Protein AF-A0A958BT14-F1 (afdb_monomer_lite)

pLDDT: mea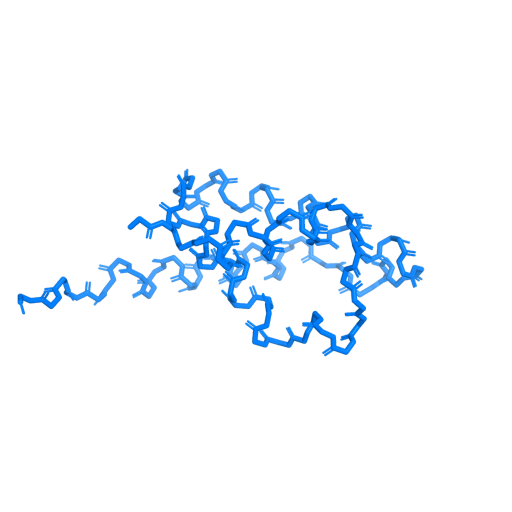n 93.25, std 11.79, range [39.91, 98.5]

Radius of gyration: 13.07 Å; chains: 1; bounding box: 29×18×40 Å

Structure (mmCIF, N/CA/C/O backbone):
data_AF-A0A958BT14-F1
#
_entry.id   AF-A0A958BT14-F1
#
loop_
_atom_site.group_PDB
_atom_site.id
_atom_site.type_symbol
_atom_site.label_atom_id
_atom_site.label_alt_id
_atom_site.label_comp_id
_atom_site.label_asym_id
_atom_site.label_entity_id
_atom_site.label_seq_id
_atom_site.pdbx_PDB_ins_code
_atom_site.Cartn_x
_atom_site.Cartn_y
_atom_site.Cartn_z
_atom_site.occupancy
_atom_site.B_iso_or_equiv
_atom_site.auth_seq_id
_atom_site.auth_comp_id
_atom_site.auth_asym_id
_atom_site.auth_atom_id
_atom_site.pdbx_PDB_model_num
ATOM 1 N N . MET A 1 1 ? -6.829 7.357 14.391 1.00 81.31 1 MET A N 1
ATOM 2 C CA . MET A 1 1 ? -6.048 8.399 13.681 1.00 81.31 1 MET A CA 1
ATOM 3 C C . MET A 1 1 ? -4.732 7.776 13.230 1.00 81.31 1 MET A C 1
ATOM 5 O O . MET A 1 1 ? -4.185 6.997 13.998 1.00 81.31 1 MET A O 1
ATOM 9 N N . LEU A 1 2 ? -4.266 8.045 12.005 1.00 91.81 2 LEU A N 1
ATOM 10 C CA . LEU A 1 2 ? -3.033 7.443 11.471 1.00 91.81 2 LEU A CA 1
ATOM 11 C C . LEU A 1 2 ? -1.799 7.943 12.236 1.00 91.81 2 LEU A C 1
ATOM 13 O O . LEU A 1 2 ? -1.695 9.142 12.521 1.00 91.81 2 LEU A O 1
ATOM 17 N N . THR A 1 3 ? -0.864 7.037 12.526 1.00 97.31 3 THR A N 1
ATOM 18 C CA . THR A 1 3 ? 0.414 7.371 13.172 1.00 97.31 3 THR A CA 1
ATOM 19 C C . THR A 1 3 ? 1.356 8.096 12.205 1.00 97.31 3 THR A C 1
ATOM 21 O O . THR A 1 3 ? 1.108 8.151 10.997 1.00 97.31 3 THR A O 1
ATOM 24 N N . GLN A 1 4 ? 2.456 8.662 12.713 1.00 97.19 4 GLN A N 1
ATOM 25 C CA . GLN A 1 4 ? 3.474 9.262 11.845 1.00 97.19 4 GLN A CA 1
ATOM 26 C C . GLN A 1 4 ? 4.115 8.215 10.923 1.00 97.19 4 GLN A C 1
ATOM 28 O O . GLN A 1 4 ? 4.303 8.481 9.738 1.00 97.19 4 GLN A O 1
ATOM 33 N N . ASP A 1 5 ? 4.352 7.009 11.434 1.00 97.81 5 ASP A N 1
ATOM 34 C CA . ASP A 1 5 ? 4.899 5.893 10.660 1.00 97.81 5 ASP A CA 1
ATOM 35 C C . ASP A 1 5 ? 3.953 5.446 9.542 1.00 97.81 5 ASP A C 1
ATOM 37 O O . ASP A 1 5 ? 4.405 5.035 8.475 1.00 97.81 5 ASP A O 1
ATOM 41 N N . ASP A 1 6 ? 2.638 5.520 9.762 1.00 97.94 6 ASP A N 1
ATOM 42 C CA . ASP A 1 6 ? 1.645 5.217 8.727 1.00 97.94 6 ASP A CA 1
ATOM 43 C C . ASP A 1 6 ? 1.664 6.254 7.611 1.00 97.94 6 ASP A C 1
ATOM 45 O O . ASP A 1 6 ? 1.668 5.900 6.433 1.00 97.94 6 ASP A O 1
ATOM 49 N N . LYS A 1 7 ? 1.722 7.538 7.976 1.00 97.44 7 LYS A N 1
ATOM 50 C CA . LYS A 1 7 ? 1.817 8.635 7.007 1.00 97.44 7 LYS A CA 1
ATOM 51 C C . LYS A 1 7 ? 3.110 8.548 6.201 1.00 97.44 7 LYS A C 1
ATOM 53 O O . LYS A 1 7 ? 3.073 8.722 4.987 1.00 97.44 7 LYS A O 1
ATOM 58 N N . GLN A 1 8 ? 4.227 8.240 6.859 1.00 98.12 8 GLN A N 1
ATOM 59 C CA . GLN A 1 8 ? 5.518 8.076 6.197 1.00 98.12 8 GLN A CA 1
ATOM 60 C C . GLN A 1 8 ? 5.506 6.881 5.239 1.00 98.12 8 GLN A C 1
ATOM 62 O O . GLN A 1 8 ? 5.925 7.014 4.095 1.00 98.12 8 GLN A O 1
ATOM 67 N N . PHE A 1 9 ? 4.950 5.743 5.664 1.00 98.25 9 PHE A N 1
ATOM 68 C CA . PHE A 1 9 ? 4.790 4.573 4.800 1.00 98.25 9 PHE A CA 1
ATOM 69 C C . PHE A 1 9 ? 3.967 4.886 3.541 1.00 98.25 9 PHE A C 1
ATOM 71 O O . PHE A 1 9 ? 4.371 4.505 2.443 1.00 98.25 9 PHE A O 1
ATOM 78 N N . LEU A 1 10 ? 2.837 5.591 3.685 1.00 97.75 10 LEU A N 1
ATOM 79 C CA . LEU A 1 10 ? 2.009 6.000 2.547 1.00 97.75 10 LEU A CA 1
ATOM 80 C C . LEU A 1 10 ? 2.772 6.944 1.611 1.00 97.75 10 LEU A C 1
ATOM 82 O O . LEU A 1 10 ? 2.774 6.723 0.403 1.00 97.75 10 LEU A O 1
ATOM 86 N N . ALA A 1 11 ? 3.464 7.942 2.166 1.00 97.50 11 ALA A N 1
ATOM 87 C CA . ALA A 1 11 ? 4.255 8.890 1.389 1.00 97.50 11 ALA A CA 1
ATOM 88 C C . ALA A 1 11 ? 5.399 8.204 0.623 1.00 97.50 11 ALA A C 1
ATOM 90 O O . ALA A 1 11 ? 5.615 8.496 -0.552 1.00 97.50 11 ALA A O 1
ATOM 91 N N . ASP A 1 12 ? 6.115 7.267 1.250 1.00 98.06 12 ASP A N 1
ATOM 92 C CA . ASP A 1 12 ? 7.198 6.525 0.598 1.00 98.06 12 ASP A CA 1
ATOM 93 C C . ASP A 1 12 ? 6.682 5.566 -0.476 1.00 98.06 12 ASP A C 1
ATOM 95 O O . ASP A 1 12 ? 7.330 5.396 -1.512 1.00 98.06 12 ASP A O 1
ATOM 99 N N . PHE A 1 13 ? 5.511 4.959 -0.266 1.00 98.12 13 PHE A N 1
ATOM 100 C CA . PHE A 1 13 ? 4.865 4.132 -1.279 1.00 98.12 13 PHE A CA 1
ATOM 101 C C . PHE A 1 13 ? 4.420 4.958 -2.493 1.00 98.12 13 PHE A C 1
ATOM 103 O O . PHE A 1 13 ? 4.750 4.605 -3.623 1.00 98.12 13 PHE A O 1
ATOM 110 N N . GLU A 1 14 ? 3.726 6.076 -2.272 1.00 96.25 14 GLU A N 1
ATOM 111 C CA . GLU A 1 14 ? 3.253 6.966 -3.343 1.00 96.25 14 GLU A CA 1
ATOM 112 C C . GLU A 1 14 ? 4.406 7.630 -4.101 1.00 96.25 14 GLU A C 1
ATOM 114 O O . GLU A 1 14 ? 4.315 7.838 -5.309 1.00 96.25 14 GLU A O 1
ATOM 119 N N . ALA A 1 15 ? 5.524 7.894 -3.421 1.00 97.38 15 ALA A N 1
ATOM 120 C CA . ALA A 1 15 ? 6.755 8.374 -4.037 1.00 97.38 15 ALA A CA 1
ATOM 121 C C . ALA A 1 15 ? 7.588 7.265 -4.712 1.00 97.38 15 ALA A C 1
ATOM 123 O O . ALA A 1 15 ? 8.702 7.545 -5.153 1.00 97.38 15 ALA A O 1
ATOM 124 N N . LEU A 1 16 ? 7.086 6.023 -4.778 1.00 97.25 16 LEU A N 1
ATOM 125 C CA . LEU A 1 16 ? 7.759 4.867 -5.388 1.00 97.25 16 LEU A CA 1
ATOM 126 C C . LEU A 1 16 ? 9.133 4.548 -4.765 1.00 97.25 16 LEU A C 1
ATOM 128 O O . LEU A 1 16 ? 10.017 4.011 -5.424 1.00 97.25 16 LEU A O 1
ATOM 132 N N . LYS A 1 17 ? 9.329 4.871 -3.481 1.00 97.00 17 LYS A N 1
ATOM 133 C CA . LYS A 1 17 ? 10.602 4.672 -2.761 1.00 97.00 17 LYS A CA 1
ATOM 134 C C . LYS A 1 17 ? 10.725 3.300 -2.104 1.00 97.00 17 LYS A C 1
ATOM 136 O O . LYS A 1 17 ? 11.813 2.921 -1.669 1.00 97.00 17 LYS A O 1
ATOM 141 N N . LEU A 1 18 ? 9.621 2.562 -1.985 1.00 96.38 18 LEU A N 1
ATOM 142 C CA . LEU A 1 18 ? 9.653 1.205 -1.448 1.00 96.38 18 LEU A CA 1
ATOM 143 C C . LEU A 1 18 ? 10.314 0.244 -2.440 1.00 96.38 18 LEU A C 1
ATOM 145 O O . LEU A 1 18 ? 10.185 0.377 -3.652 1.00 96.38 18 LEU A O 1
ATOM 149 N N . THR A 1 19 ? 10.995 -0.769 -1.914 1.00 94.94 19 THR A N 1
ATOM 150 C CA . THR A 1 19 ? 11.575 -1.848 -2.713 1.00 94.94 19 THR A CA 1
ATOM 151 C C . THR A 1 19 ? 10.620 -3.043 -2.735 1.00 94.94 19 THR A C 1
ATOM 153 O O . THR A 1 19 ? 9.748 -3.152 -1.869 1.00 94.94 19 THR A O 1
ATOM 156 N N . PRO A 1 20 ? 10.792 -4.011 -3.652 1.00 92.25 20 PRO A N 1
ATOM 157 C CA . PRO A 1 20 ? 10.001 -5.243 -3.627 1.00 92.25 20 PRO A CA 1
ATOM 158 C C . PRO A 1 20 ? 10.093 -6.009 -2.296 1.00 92.25 20 PRO A C 1
ATOM 160 O O . PRO A 1 20 ? 9.129 -6.647 -1.880 1.00 92.25 20 PRO A O 1
ATOM 163 N N . ALA A 1 21 ? 11.238 -5.930 -1.607 1.00 93.81 21 ALA A N 1
ATOM 164 C CA . ALA A 1 21 ? 11.433 -6.577 -0.311 1.00 93.81 21 ALA A CA 1
ATOM 165 C C . ALA A 1 21 ? 10.621 -5.895 0.804 1.00 93.81 21 ALA A C 1
ATOM 167 O O . ALA A 1 21 ? 10.090 -6.573 1.689 1.00 93.81 21 ALA A O 1
ATOM 168 N N . THR A 1 22 ? 10.497 -4.563 0.756 1.00 92.62 22 THR A N 1
ATOM 169 C CA . THR A 1 22 ? 9.727 -3.796 1.746 1.00 92.62 22 THR A CA 1
ATOM 170 C C . THR A 1 22 ? 8.236 -3.739 1.413 1.00 92.62 22 THR A C 1
ATOM 172 O O . THR A 1 22 ? 7.420 -3.697 2.333 1.00 92.62 22 THR A O 1
ATOM 175 N N . PHE A 1 23 ? 7.855 -3.841 0.136 1.00 96.00 23 PHE A N 1
ATOM 176 C CA . PHE A 1 23 ? 6.465 -3.934 -0.318 1.00 96.00 23 PHE A CA 1
ATOM 177 C C . PHE A 1 23 ? 5.992 -5.392 -0.493 1.00 96.00 23 PHE A C 1
ATOM 179 O O . PHE A 1 23 ? 5.502 -5.809 -1.540 1.00 96.00 23 PHE A O 1
ATOM 186 N N . ASN A 1 24 ? 6.144 -6.191 0.564 1.00 94.38 24 ASN A N 1
ATOM 187 C CA . ASN A 1 24 ? 5.694 -7.587 0.620 1.00 94.38 24 ASN A CA 1
ATOM 188 C C . ASN A 1 24 ? 4.185 -7.707 0.943 1.00 94.38 24 ASN A C 1
ATOM 190 O O . ASN A 1 24 ? 3.476 -6.708 1.071 1.00 94.38 24 ASN A O 1
ATOM 194 N N . HIS A 1 25 ? 3.665 -8.928 1.115 1.00 94.00 25 HIS A N 1
ATOM 195 C CA . HIS A 1 25 ? 2.237 -9.159 1.395 1.00 94.00 25 HIS A CA 1
ATOM 196 C C . HIS A 1 25 ? 1.706 -8.402 2.624 1.00 94.00 25 HIS A C 1
ATOM 198 O O . HIS A 1 25 ? 0.590 -7.887 2.590 1.00 94.00 25 HIS A O 1
ATOM 204 N N . LYS A 1 26 ? 2.505 -8.265 3.693 1.00 96.19 26 LYS A N 1
ATOM 205 C CA . LYS A 1 26 ? 2.106 -7.493 4.881 1.00 96.19 26 LYS A CA 1
ATOM 206 C C . LYS A 1 26 ? 1.967 -6.005 4.552 1.00 96.19 26 LYS A C 1
ATOM 208 O O . LYS A 1 26 ? 1.029 -5.366 5.021 1.00 96.19 26 LYS A O 1
ATOM 213 N N . ALA A 1 27 ? 2.864 -5.464 3.729 1.00 97.00 27 ALA A N 1
ATOM 214 C CA . ALA A 1 27 ? 2.790 -4.076 3.283 1.00 97.00 27 ALA A CA 1
ATOM 215 C C . ALA A 1 27 ? 1.562 -3.807 2.396 1.00 97.00 27 ALA A C 1
ATOM 217 O O . ALA A 1 27 ? 0.947 -2.755 2.541 1.00 97.00 27 ALA A O 1
ATOM 218 N N . HIS A 1 28 ? 1.143 -4.765 1.560 1.00 96.56 28 HIS A N 1
ATOM 219 C CA . HIS A 1 28 ? -0.101 -4.644 0.785 1.00 96.56 28 HIS A CA 1
ATOM 220 C C . HIS A 1 28 ? -1.328 -4.534 1.702 1.00 96.56 28 HIS A C 1
ATOM 222 O O . HIS A 1 28 ? -2.170 -3.660 1.509 1.00 96.56 28 HIS A O 1
ATOM 228 N N . LEU A 1 29 ? -1.411 -5.388 2.731 1.00 96.69 29 LEU A N 1
ATOM 229 C CA . LEU A 1 29 ? -2.497 -5.330 3.716 1.00 96.69 29 LEU A CA 1
ATOM 230 C C . LEU A 1 29 ? -2.466 -4.023 4.514 1.00 96.69 29 LEU A C 1
ATOM 232 O O . LEU A 1 29 ? -3.516 -3.427 4.743 1.00 96.69 29 LEU A O 1
ATOM 236 N N . ARG A 1 30 ? -1.270 -3.558 4.904 1.00 97.31 30 ARG A N 1
ATOM 237 C CA . ARG A 1 30 ? -1.091 -2.271 5.589 1.00 97.31 30 ARG A CA 1
ATOM 238 C C . ARG A 1 30 ? -1.591 -1.117 4.722 1.00 97.31 30 ARG A C 1
ATOM 240 O O . ARG A 1 30 ? -2.371 -0.310 5.208 1.00 97.31 30 ARG A O 1
ATOM 247 N N . LEU A 1 31 ? -1.190 -1.064 3.452 1.00 98.12 31 LEU A N 1
ATOM 248 C CA . LEU A 1 31 ? -1.647 -0.052 2.498 1.00 98.12 31 LEU A CA 1
ATOM 249 C C . LEU A 1 31 ? -3.177 -0.035 2.396 1.00 98.12 31 LEU A C 1
ATOM 251 O O . LEU A 1 31 ? -3.790 1.009 2.598 1.00 98.12 31 LEU A O 1
ATOM 255 N N . ALA A 1 32 ? -3.786 -1.197 2.145 1.00 97.69 32 ALA A N 1
ATOM 256 C CA . ALA A 1 32 ? -5.235 -1.335 2.037 1.00 97.69 32 ALA A CA 1
ATOM 257 C C . ALA A 1 32 ? -5.960 -0.836 3.297 1.00 97.69 32 ALA A C 1
ATOM 259 O O . ALA A 1 32 ? -6.882 -0.029 3.209 1.00 97.69 32 ALA A O 1
ATOM 260 N N . PHE A 1 33 ? -5.513 -1.280 4.474 1.00 96.69 33 PHE A N 1
ATOM 261 C CA . PHE A 1 33 ? -6.079 -0.892 5.764 1.00 96.69 33 PHE A CA 1
ATOM 262 C C . PHE A 1 33 ? -5.998 0.619 6.004 1.00 96.69 33 PHE A C 1
ATOM 264 O O . PHE A 1 33 ? -6.997 1.241 6.362 1.00 96.69 33 PHE A O 1
ATOM 271 N N . LEU A 1 34 ? -4.825 1.216 5.771 1.00 97.12 34 LEU A N 1
ATOM 272 C CA . LEU A 1 34 ? -4.608 2.645 5.981 1.00 97.12 34 LEU A CA 1
ATOM 273 C C . LEU A 1 34 ? -5.455 3.495 5.032 1.00 97.12 34 LEU A C 1
ATOM 275 O O . LEU A 1 34 ? -6.091 4.441 5.491 1.00 97.12 34 LEU A O 1
ATOM 279 N N . CYS A 1 35 ? -5.522 3.133 3.748 1.00 97.50 35 CYS A N 1
ATOM 280 C CA . CYS A 1 35 ? -6.367 3.837 2.785 1.00 97.50 35 CYS A CA 1
ATOM 281 C C . CYS A 1 35 ? -7.857 3.712 3.137 1.00 97.50 35 CYS A C 1
ATOM 283 O O . CYS A 1 35 ? -8.567 4.707 3.077 1.00 97.50 35 CYS A O 1
ATOM 285 N N . ILE A 1 36 ? -8.338 2.538 3.569 1.00 96.62 36 ILE A N 1
ATOM 286 C CA . ILE A 1 36 ? -9.752 2.369 3.958 1.00 96.62 36 ILE A CA 1
ATOM 287 C C . ILE A 1 36 ? -10.095 3.206 5.197 1.00 96.62 36 ILE A C 1
ATOM 289 O O . ILE A 1 36 ? -11.146 3.840 5.225 1.00 96.62 36 ILE A O 1
ATOM 293 N N . ILE A 1 37 ? -9.229 3.232 6.215 1.00 94.62 37 ILE A N 1
ATOM 294 C CA . ILE A 1 37 ? -9.456 4.042 7.424 1.00 94.62 37 ILE A CA 1
ATOM 295 C C . ILE A 1 37 ? -9.417 5.539 7.118 1.00 94.62 37 ILE A C 1
ATOM 297 O O . ILE A 1 37 ? -10.136 6.307 7.754 1.00 94.62 37 ILE A O 1
ATOM 301 N N . GLN A 1 38 ? -8.560 5.958 6.187 1.00 94.75 38 GLN A N 1
ATOM 302 C CA . GLN A 1 38 ? -8.393 7.365 5.845 1.00 94.75 38 GLN A CA 1
ATOM 303 C C . GLN A 1 38 ? -9.509 7.879 4.926 1.00 94.75 38 GLN A C 1
ATOM 305 O O . GLN A 1 38 ? -10.047 8.955 5.178 1.00 94.75 38 GLN A O 1
ATOM 310 N N . ASP A 1 39 ? -9.850 7.112 3.889 1.00 94.94 39 ASP A N 1
ATOM 311 C CA . ASP A 1 39 ? -10.640 7.596 2.752 1.00 94.94 39 ASP A CA 1
ATOM 312 C C . ASP A 1 39 ? -12.022 6.918 2.642 1.00 94.94 39 ASP A C 1
ATOM 314 O O . ASP A 1 39 ? -12.873 7.357 1.869 1.00 94.94 39 ASP A O 1
ATOM 318 N N . GLY A 1 40 ? -12.272 5.843 3.398 1.00 95.50 40 GLY A N 1
ATOM 319 C CA . GLY A 1 40 ? -13.421 4.955 3.200 1.00 95.50 40 GLY A CA 1
ATOM 320 C C . GLY A 1 40 ? -13.195 3.934 2.077 1.00 95.50 40 GLY A C 1
ATOM 321 O O . GLY A 1 40 ? -12.242 4.025 1.308 1.00 95.50 40 GLY A O 1
ATOM 322 N N . LEU A 1 41 ? -14.063 2.917 1.981 1.00 96.75 41 LEU A N 1
ATOM 323 C CA . LEU A 1 41 ? -13.818 1.757 1.111 1.00 96.75 41 LEU A CA 1
ATOM 324 C C . LEU A 1 41 ? -13.750 2.105 -0.383 1.00 96.75 41 LEU A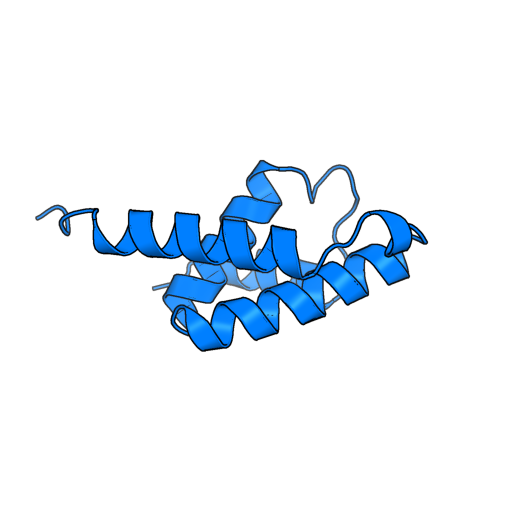 C 1
ATOM 326 O O . LEU A 1 41 ? -12.769 1.755 -1.034 1.00 96.75 41 LEU A O 1
ATOM 330 N N . GLU A 1 42 ? -14.776 2.759 -0.933 1.00 97.31 42 GLU A N 1
ATOM 331 C CA . GLU A 1 42 ? -14.839 3.010 -2.382 1.00 97.31 42 GLU A CA 1
ATOM 332 C C . GLU A 1 42 ? -13.705 3.942 -2.861 1.00 97.31 42 GLU A C 1
ATOM 334 O O . GLU A 1 42 ? -12.985 3.558 -3.786 1.00 97.31 42 GLU A O 1
ATOM 339 N N . PRO A 1 43 ? -13.412 5.084 -2.199 1.00 97.88 43 PRO A N 1
ATOM 340 C CA . PRO A 1 43 ? -12.259 5.908 -2.575 1.00 97.88 43 PRO A CA 1
ATOM 341 C C . PRO A 1 43 ? -10.915 5.179 -2.411 1.00 97.88 43 PRO A C 1
ATOM 343 O O . PRO A 1 43 ? -10.005 5.348 -3.230 1.00 97.88 43 PRO A O 1
ATOM 346 N N . ALA A 1 44 ? -10.787 4.324 -1.390 1.00 97.75 44 ALA A N 1
ATOM 347 C CA . ALA A 1 44 ? -9.578 3.539 -1.175 1.00 97.75 44 ALA A CA 1
ATOM 348 C C . ALA A 1 44 ? -9.340 2.507 -2.284 1.00 97.75 44 ALA A C 1
ATOM 350 O O . ALA A 1 44 ? -8.189 2.304 -2.668 1.00 97.75 44 ALA A O 1
ATOM 351 N N . ILE A 1 45 ? -10.387 1.867 -2.822 1.00 98.44 45 ILE A N 1
ATOM 352 C CA . ILE A 1 45 ? -10.262 0.923 -3.949 1.00 98.44 45 ILE A CA 1
ATOM 353 C C . ILE A 1 45 ? -9.600 1.614 -5.141 1.00 98.44 45 ILE A C 1
ATOM 355 O O . ILE A 1 45 ? -8.636 1.090 -5.707 1.00 98.44 45 ILE A O 1
ATOM 359 N N . GLU A 1 46 ? -10.074 2.808 -5.495 1.00 98.06 46 GLU A N 1
ATOM 360 C CA . GLU A 1 46 ? -9.505 3.564 -6.605 1.00 98.06 46 GLU A CA 1
ATOM 361 C C . GLU A 1 46 ? -8.059 3.992 -6.339 1.00 98.06 46 GLU A C 1
ATOM 363 O O . GLU A 1 46 ? -7.189 3.813 -7.196 1.00 98.06 46 GLU A O 1
ATOM 368 N N . ARG A 1 47 ? -7.786 4.549 -5.150 1.00 97.81 47 ARG A N 1
ATOM 369 C CA . ARG A 1 47 ? -6.445 5.012 -4.765 1.00 97.81 47 ARG A CA 1
ATOM 370 C C . ARG A 1 47 ? -5.444 3.861 -4.782 1.00 97.81 47 ARG A C 1
ATOM 372 O O . ARG A 1 47 ? -4.406 3.971 -5.429 1.00 97.81 47 ARG A O 1
ATOM 379 N N . VAL A 1 48 ? -5.771 2.746 -4.131 1.00 98.06 48 VAL A N 1
ATOM 380 C CA . VAL A 1 48 ? -4.898 1.569 -4.051 1.00 98.06 48 VAL A CA 1
ATOM 381 C C . VAL A 1 48 ? -4.680 0.954 -5.430 1.00 98.06 48 VAL A C 1
ATOM 383 O O . VAL A 1 48 ? -3.543 0.626 -5.764 1.00 98.06 48 VAL A O 1
ATOM 386 N N . GLY A 1 49 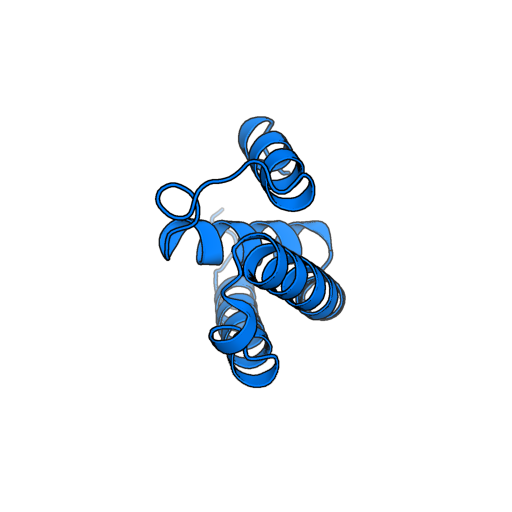? -5.726 0.844 -6.254 1.00 98.12 49 GLY A N 1
ATOM 387 C CA . GLY A 1 49 ? -5.596 0.351 -7.625 1.00 98.12 49 GLY A CA 1
ATOM 388 C C . GLY A 1 49 ? -4.620 1.191 -8.451 1.00 98.12 49 GLY A C 1
ATOM 389 O O . GLY A 1 49 ? -3.659 0.660 -9.012 1.00 98.12 49 GLY A O 1
ATOM 390 N N . ARG A 1 50 ? -4.803 2.519 -8.462 1.00 97.94 50 ARG A N 1
ATOM 391 C CA . ARG A 1 50 ? -3.897 3.441 -9.169 1.00 97.94 50 ARG A CA 1
ATOM 392 C C . ARG A 1 50 ? -2.458 3.333 -8.658 1.00 97.94 50 ARG A C 1
ATOM 394 O O . ARG A 1 50 ? -1.543 3.196 -9.468 1.00 97.94 50 ARG A O 1
ATOM 401 N N . SER A 1 51 ? -2.255 3.348 -7.342 1.00 97.38 51 SER A N 1
ATOM 402 C CA . SER A 1 51 ? -0.910 3.359 -6.761 1.00 97.38 51 SER A CA 1
ATOM 403 C C . SER A 1 51 ? -0.176 2.021 -6.913 1.00 97.38 51 SER A C 1
ATOM 405 O O . SER A 1 51 ? 1.004 2.020 -7.254 1.00 97.38 51 SER A O 1
ATOM 407 N N . ILE A 1 52 ? -0.846 0.871 -6.744 1.00 97.88 52 ILE A N 1
ATOM 408 C CA . ILE A 1 52 ? -0.220 -0.445 -6.981 1.00 97.88 52 ILE A CA 1
ATOM 409 C C . ILE A 1 52 ? 0.112 -0.621 -8.463 1.00 97.88 52 ILE A C 1
ATOM 411 O O . ILE A 1 52 ? 1.182 -1.139 -8.782 1.00 97.88 52 ILE A O 1
ATOM 415 N N . ARG A 1 53 ? -0.764 -0.171 -9.370 1.00 98.06 53 ARG A N 1
ATOM 416 C CA . ARG A 1 53 ? -0.474 -0.196 -10.805 1.00 98.06 53 ARG A CA 1
ATOM 417 C C . ARG A 1 53 ? 0.787 0.606 -11.128 1.00 98.06 53 ARG A C 1
ATOM 419 O O . ARG A 1 53 ? 1.694 0.059 -11.749 1.00 98.06 53 ARG A O 1
ATOM 426 N N . ALA A 1 54 ? 0.869 1.851 -10.658 1.00 97.88 54 ALA A N 1
ATOM 427 C CA . ALA A 1 54 ? 2.040 2.705 -10.857 1.00 97.88 54 ALA A CA 1
ATOM 428 C C . ALA A 1 54 ? 3.315 2.082 -10.261 1.00 97.88 54 ALA A C 1
ATOM 430 O O . ALA A 1 54 ? 4.372 2.102 -10.888 1.00 97.88 54 ALA A O 1
ATOM 431 N N . PHE A 1 55 ? 3.212 1.462 -9.084 1.00 97.88 55 PHE A N 1
ATOM 432 C CA . PHE A 1 55 ? 4.331 0.769 -8.448 1.00 97.88 55 PHE A CA 1
ATOM 433 C C . PHE A 1 55 ? 4.799 -0.458 -9.245 1.00 97.88 55 PHE A C 1
ATOM 435 O O . PHE A 1 55 ? 5.997 -0.656 -9.446 1.00 97.88 55 PHE A O 1
ATOM 442 N N . ALA A 1 56 ? 3.868 -1.262 -9.763 1.00 97.06 56 ALA A N 1
ATOM 443 C CA . ALA A 1 56 ? 4.192 -2.394 -10.627 1.00 97.06 56 ALA A CA 1
ATOM 444 C C . ALA A 1 56 ? 4.830 -1.940 -11.951 1.00 97.06 56 ALA A C 1
ATOM 446 O O . ALA A 1 56 ? 5.785 -2.567 -12.410 1.00 97.06 56 ALA A O 1
ATOM 447 N N . GLU A 1 57 ? 4.340 -0.851 -12.548 1.00 97.69 57 GLU A N 1
ATOM 44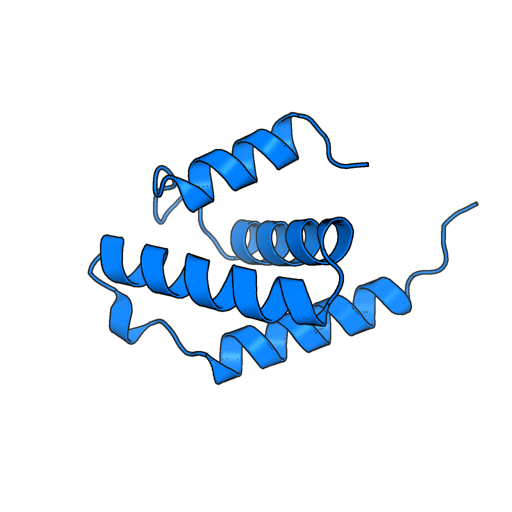8 C CA . GLU A 1 57 ? 4.914 -0.239 -13.754 1.00 97.69 57 GLU A CA 1
ATOM 449 C C . GLU A 1 57 ? 6.338 0.279 -13.499 1.00 97.69 57 GLU A C 1
ATOM 451 O O . GLU A 1 57 ? 7.244 -0.048 -14.266 1.00 97.69 57 GLU A O 1
ATOM 456 N N . HIS A 1 58 ? 6.567 0.984 -12.387 1.00 97.00 58 HIS A N 1
ATOM 457 C CA . HIS A 1 58 ? 7.888 1.476 -11.979 1.00 97.00 58 HIS A CA 1
ATOM 458 C C . HIS A 1 58 ? 8.932 0.357 -11.854 1.00 97.00 58 HIS A C 1
ATOM 460 O O . HIS A 1 58 ? 10.088 0.532 -12.230 1.00 97.00 58 HIS A O 1
ATOM 466 N N . LEU A 1 59 ? 8.513 -0.816 -11.376 1.00 96.06 59 LEU A N 1
ATOM 467 C CA . LEU A 1 59 ? 9.370 -1.995 -11.235 1.00 96.06 59 LEU A CA 1
ATOM 468 C C . LEU A 1 59 ? 9.494 -2.833 -12.522 1.00 96.06 59 LEU A C 1
ATOM 470 O O . LEU A 1 59 ? 10.090 -3.911 -12.490 1.00 96.06 59 LEU A O 1
ATOM 474 N N . GLY A 1 60 ? 8.888 -2.412 -13.638 1.00 97.00 60 GLY A N 1
ATOM 475 C CA . GLY A 1 60 ? 8.825 -3.202 -14.875 1.00 97.00 60 GLY A CA 1
ATOM 476 C C . GLY A 1 60 ? 7.971 -4.476 -14.760 1.00 97.00 60 GLY A C 1
ATOM 477 O O . GLY A 1 60 ? 7.984 -5.327 -15.648 1.00 97.00 60 GLY A O 1
ATOM 478 N N . ALA A 1 61 ? 7.196 -4.615 -13.685 1.00 95.88 61 ALA A N 1
ATOM 479 C CA . ALA A 1 61 ? 6.411 -5.794 -13.326 1.00 95.88 61 ALA A CA 1
ATOM 480 C C . ALA A 1 61 ? 4.902 -5.611 -13.574 1.00 95.88 61 ALA A C 1
ATOM 482 O O . ALA A 1 61 ? 4.084 -6.253 -12.918 1.00 95.88 61 ALA A O 1
ATOM 483 N N . HIS A 1 62 ? 4.525 -4.756 -14.529 1.00 95.50 62 HIS A N 1
ATOM 484 C CA . HIS A 1 62 ? 3.133 -4.430 -14.875 1.00 95.50 62 HIS A CA 1
ATOM 485 C C . HIS A 1 62 ? 2.234 -5.666 -15.080 1.00 95.50 62 HIS A C 1
ATOM 487 O O . HIS A 1 62 ? 1.075 -5.656 -14.680 1.00 95.50 62 HIS A O 1
ATOM 493 N N . HIS A 1 63 ? 2.777 -6.759 -15.626 1.00 96.44 63 HIS A N 1
ATOM 494 C CA . HIS A 1 63 ? 2.064 -8.024 -15.844 1.00 96.44 63 HIS A CA 1
ATOM 495 C C . HIS A 1 63 ? 1.592 -8.714 -14.552 1.00 96.44 63 HIS A C 1
ATOM 497 O O . HIS A 1 63 ? 0.771 -9.621 -14.617 1.00 96.44 63 HIS A O 1
ATOM 503 N N . LYS A 1 64 ? 2.109 -8.313 -13.382 1.00 94.31 64 LYS A N 1
ATOM 504 C CA . LYS A 1 64 ? 1.675 -8.823 -12.073 1.00 94.31 64 LYS A CA 1
ATOM 505 C C . LYS A 1 64 ? 0.464 -8.073 -11.513 1.00 94.31 64 LYS A C 1
ATOM 507 O O . LYS A 1 64 ? -0.120 -8.526 -10.531 1.00 94.31 64 LYS A O 1
ATOM 512 N N . TYR A 1 65 ? 0.112 -6.918 -12.082 1.00 97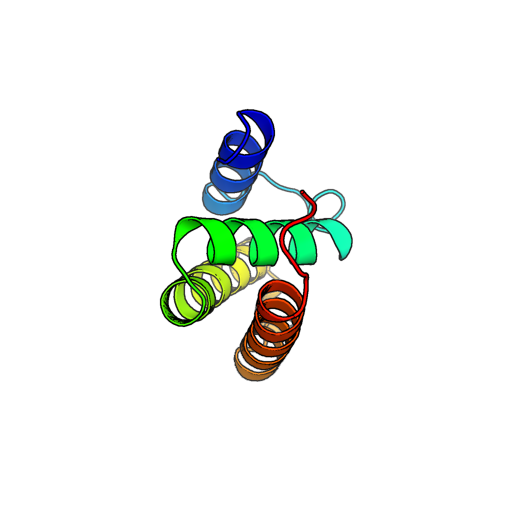.25 65 TYR A N 1
ATOM 513 C CA . TYR A 1 65 ? -1.014 -6.119 -11.616 1.00 97.25 65 TYR A CA 1
ATOM 514 C C . TYR A 1 65 ? -2.334 -6.592 -12.231 1.00 97.25 65 TYR A C 1
ATOM 516 O O . TYR A 1 65 ? -2.456 -6.724 -13.448 1.00 97.25 65 TYR A O 1
ATOM 524 N N . HIS A 1 66 ? -3.355 -6.760 -11.389 1.00 98.00 66 HIS A N 1
ATOM 525 C CA . HIS A 1 66 ? -4.709 -7.099 -11.814 1.00 98.00 66 HIS A CA 1
ATOM 526 C C . HIS A 1 66 ? -5.740 -6.296 -11.016 1.00 98.00 66 HIS A C 1
ATOM 528 O O . HIS A 1 66 ? -5.947 -6.553 -9.830 1.00 98.00 66 HIS A O 1
ATOM 534 N N . GLN A 1 67 ? -6.442 -5.379 -11.691 1.00 97.88 67 GLN A N 1
ATOM 535 C CA . GLN A 1 67 ? -7.468 -4.521 -11.083 1.00 97.88 67 GLN A CA 1
ATOM 536 C C . GLN A 1 67 ? -8.534 -5.324 -10.324 1.00 97.88 67 GLN A C 1
ATOM 538 O O . GLN A 1 67 ? -8.884 -4.977 -9.200 1.00 97.88 67 GLN A O 1
ATOM 543 N N . THR A 1 68 ? -9.029 -6.412 -10.919 1.00 98.19 68 THR A N 1
ATOM 544 C CA . THR A 1 68 ? -10.106 -7.230 -10.342 1.00 98.19 68 THR A CA 1
ATOM 545 C C . THR A 1 68 ? -9.681 -7.930 -9.053 1.00 98.19 68 THR A C 1
ATOM 547 O O . THR A 1 68 ? -10.452 -7.974 -8.098 1.00 98.19 68 THR A O 1
ATOM 550 N N . ILE A 1 69 ? -8.444 -8.436 -8.991 1.00 97.56 69 ILE A N 1
ATOM 551 C CA . ILE A 1 69 ? -7.887 -9.059 -7.782 1.00 97.56 69 ILE A CA 1
ATOM 552 C C . ILE A 1 69 ? -7.674 -7.999 -6.699 1.00 97.56 69 ILE A C 1
ATOM 554 O O . ILE A 1 69 ? -8.053 -8.222 -5.549 1.00 97.56 69 ILE A O 1
ATOM 558 N N . THR A 1 70 ? -7.106 -6.843 -7.059 1.00 98.00 70 THR A N 1
ATOM 559 C CA . THR A 1 70 ? -6.914 -5.729 -6.124 1.00 98.00 70 THR A CA 1
ATOM 560 C C . THR A 1 70 ? -8.244 -5.293 -5.515 1.00 98.00 70 THR A C 1
ATOM 562 O O . THR A 1 70 ? -8.356 -5.220 -4.293 1.00 98.00 70 THR A O 1
ATOM 565 N N . GLU A 1 71 ? -9.273 -5.080 -6.335 1.00 98.50 71 GLU A N 1
ATOM 566 C CA . GLU A 1 71 ? -10.601 -4.697 -5.856 1.00 98.50 71 GLU A CA 1
ATOM 567 C C . GLU A 1 71 ? -11.238 -5.778 -4.972 1.00 98.50 71 GLU A C 1
ATOM 569 O O . GLU A 1 71 ? -11.732 -5.471 -3.885 1.00 98.50 71 GLU A O 1
ATOM 574 N N . ALA A 1 72 ? -11.192 -7.049 -5.386 1.00 98.31 72 ALA A N 1
ATOM 575 C CA . ALA A 1 72 ? -11.750 -8.147 -4.600 1.00 98.31 72 ALA A CA 1
ATOM 576 C C . ALA A 1 72 ? -11.118 -8.223 -3.198 1.00 98.31 72 ALA A C 1
ATOM 578 O O . ALA A 1 72 ? -11.830 -8.350 -2.199 1.00 98.31 72 ALA A O 1
ATOM 579 N N . LEU A 1 73 ? -9.791 -8.081 -3.103 1.00 97.94 73 LEU A N 1
ATOM 580 C CA . LEU A 1 73 ? -9.081 -8.073 -1.823 1.00 97.94 73 LEU A CA 1
ATOM 581 C C . LEU A 1 73 ? -9.420 -6.839 -0.980 1.00 97.94 73 LEU A C 1
ATOM 583 O O . LEU A 1 73 ? -9.659 -6.981 0.219 1.00 97.94 73 LEU A O 1
ATOM 587 N N . MET A 1 74 ? -9.512 -5.653 -1.588 1.00 98.19 74 MET A N 1
ATOM 588 C CA . MET A 1 74 ? -9.945 -4.435 -0.894 1.00 98.19 74 MET A CA 1
ATOM 589 C C . MET A 1 74 ? -11.339 -4.600 -0.279 1.00 98.19 74 MET A C 1
ATOM 591 O O . MET A 1 74 ? -11.536 -4.269 0.890 1.00 98.19 74 MET A O 1
ATOM 595 N N . ARG A 1 75 ? -12.293 -5.183 -1.018 1.00 98.06 75 ARG A N 1
ATOM 596 C CA . ARG A 1 75 ? -13.652 -5.452 -0.518 1.00 98.06 75 ARG A CA 1
ATOM 597 C C . ARG A 1 75 ? -13.658 -6.467 0.629 1.00 98.06 75 ARG A C 1
ATOM 599 O O . ARG A 1 75 ? -14.348 -6.250 1.624 1.00 98.06 75 ARG A O 1
ATOM 606 N N . VAL A 1 76 ? -12.857 -7.534 0.548 1.00 97.25 76 VAL A N 1
ATOM 607 C CA . VAL A 1 76 ? -12.700 -8.501 1.654 1.00 97.25 76 VAL A CA 1
ATOM 608 C C . VAL A 1 76 ? -12.137 -7.825 2.907 1.00 97.25 76 VAL A C 1
ATOM 610 O O . VAL A 1 76 ? -12.654 -8.051 4.001 1.00 97.25 76 VAL A O 1
ATOM 613 N N . ILE A 1 77 ? -11.111 -6.982 2.764 1.00 96.25 77 ILE A N 1
ATOM 614 C CA . ILE A 1 77 ? -10.511 -6.245 3.885 1.00 96.25 77 ILE A CA 1
ATOM 615 C C . ILE A 1 77 ? -11.531 -5.269 4.484 1.00 96.25 77 ILE A C 1
ATOM 617 O O . ILE A 1 77 ? -11.740 -5.287 5.696 1.00 96.25 77 ILE A O 1
ATOM 621 N N . GLY A 1 78 ? -12.230 -4.490 3.654 1.00 95.94 78 GLY A N 1
ATOM 622 C CA . GLY A 1 78 ? -13.288 -3.577 4.096 1.00 95.94 78 GLY A CA 1
ATOM 623 C C . GLY A 1 78 ? -14.387 -4.283 4.894 1.00 95.94 78 GLY A C 1
ATOM 624 O O . GLY A 1 78 ? -14.741 -3.841 5.986 1.00 95.94 78 GLY A O 1
ATOM 625 N N . LEU A 1 79 ? -14.861 -5.442 4.419 1.00 95.00 79 LEU A N 1
ATOM 626 C CA . LEU A 1 79 ? -15.837 -6.270 5.141 1.00 95.00 79 LEU A CA 1
ATOM 627 C C . LEU A 1 79 ? -15.331 -6.729 6.515 1.00 95.00 79 LEU A C 1
ATOM 629 O O . LEU A 1 79 ? -16.117 -6.831 7.456 1.00 95.00 79 LEU A O 1
ATOM 633 N N . ARG A 1 80 ? -14.034 -7.034 6.646 1.00 92.50 80 ARG A N 1
ATOM 634 C CA . ARG A 1 80 ? -13.441 -7.428 7.933 1.00 92.50 80 ARG A CA 1
ATOM 635 C C . ARG A 1 80 ? -13.331 -6.256 8.900 1.00 92.50 80 ARG A C 1
ATOM 637 O O . ARG A 1 80 ? -13.512 -6.482 10.090 1.00 92.50 80 ARG A O 1
ATOM 644 N N . LEU A 1 81 ? -13.101 -5.039 8.409 1.00 88.31 81 LEU A N 1
ATOM 645 C CA . LEU A 1 81 ? -13.025 -3.839 9.246 1.00 88.31 81 LEU A CA 1
ATOM 646 C C . LEU A 1 81 ? -14.380 -3.442 9.825 1.00 88.31 81 LEU A C 1
ATOM 648 O O . LEU A 1 81 ? -14.462 -3.133 11.006 1.00 88.31 81 LEU A O 1
ATOM 652 N N . VAL A 1 82 ? -15.449 -3.539 9.033 1.00 77.75 82 VAL A N 1
ATOM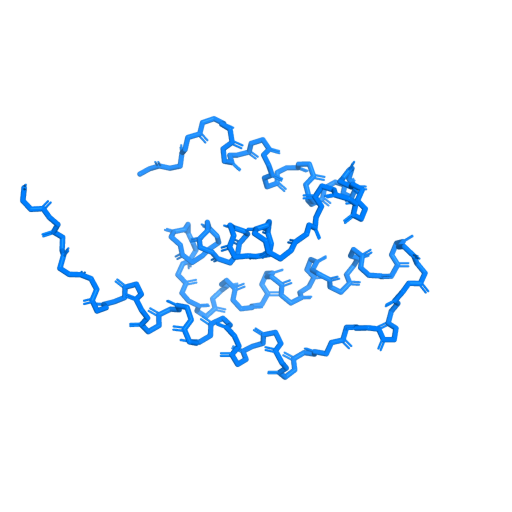 653 C CA . VAL A 1 82 ? -16.821 -3.268 9.503 1.00 77.75 82 VAL A CA 1
ATOM 654 C C . VAL A 1 82 ? -17.292 -4.303 10.536 1.00 77.75 82 VAL A C 1
ATOM 656 O O . VAL A 1 82 ? -18.134 -4.007 11.376 1.00 77.75 82 VAL A O 1
ATOM 659 N N . ARG A 1 83 ? -16.761 -5.531 10.482 1.00 67.88 83 ARG A N 1
ATOM 660 C CA . ARG A 1 83 ? -17.143 -6.637 11.376 1.00 67.88 83 ARG A CA 1
ATOM 661 C C . ARG A 1 83 ? -16.340 -6.713 12.674 1.00 67.88 83 ARG A C 1
ATOM 663 O O . ARG A 1 83 ? -16.633 -7.591 13.484 1.00 67.88 83 ARG A O 1
ATOM 670 N N . GLN A 1 84 ? -15.343 -5.855 12.883 1.00 58.78 84 GLN A N 1
ATOM 671 C CA . GLN A 1 84 ? -14.706 -5.750 14.192 1.00 58.78 84 GLN A CA 1
ATOM 672 C C . GLN A 1 84 ? -15.543 -4.810 15.070 1.00 58.78 84 GLN A C 1
ATOM 674 O O . GLN A 1 84 ? -15.722 -3.653 14.688 1.00 58.78 84 GLN A O 1
ATOM 679 N N . PRO A 1 85 ? -16.079 -5.272 16.218 1.00 47.12 85 PRO A N 1
ATOM 680 C CA . PRO A 1 85 ? -16.626 -4.346 17.194 1.00 47.12 85 PRO A CA 1
ATOM 681 C C . PRO A 1 85 ? -15.491 -3.422 17.639 1.00 47.12 85 PRO A C 1
ATOM 683 O O . PRO A 1 85 ? -14.355 -3.875 17.813 1.00 47.12 85 PRO A O 1
ATOM 686 N N . VAL A 1 86 ? -15.786 -2.129 17.778 1.00 50.97 86 VAL A N 1
ATOM 687 C CA . VAL A 1 86 ? -14.895 -1.210 18.491 1.00 50.97 86 VAL A CA 1
ATOM 688 C C . VAL A 1 86 ? -14.657 -1.852 19.856 1.00 50.97 86 VAL A C 1
ATOM 690 O O . VAL A 1 86 ? -15.618 -2.137 20.564 1.00 50.97 86 VAL A O 1
ATOM 693 N N . ALA A 1 87 ? -13.409 -2.203 20.159 1.00 47.94 87 ALA A N 1
ATOM 694 C CA . ALA A 1 87 ? -13.063 -2.630 21.503 1.00 47.94 87 ALA A CA 1
ATOM 695 C C . ALA A 1 87 ? -13.247 -1.413 22.418 1.00 47.94 87 ALA A C 1
ATOM 697 O O . ALA A 1 87 ? -12.649 -0.369 22.139 1.00 47.94 87 ALA A O 1
ATOM 698 N N . ASP A 1 88 ? -14.116 -1.555 23.421 1.00 39.91 88 ASP A N 1
ATOM 699 C CA . ASP A 1 88 ? -14.310 -0.592 24.511 1.00 39.91 88 ASP A CA 1
ATOM 700 C C . ASP A 1 88 ? -13.016 -0.377 25.316 1.00 39.91 88 ASP A C 1
ATOM 702 O O . ASP A 1 88 ? -12.261 -1.363 25.515 1.00 39.91 88 ASP A O 1
#

Secondary structure (DSSP, 8-state):
---HHHHHHHHHHHTT---TTTSSHHHHHHHHHHHHHHH-HHHHHHHHHHHHHHHHHHTT-GGG--HHHHHHHHHHHHHHHHTSPPP-

Sequence (88 aa):
MLTQDDKQFLADFEALKLTPATFNHKAHLRLAFLCIIQDGLEPAIERVGRSIRAFAEHLGAHHKYHQTITEALMRVIGLRLVRQPVAD

Foldseek 3Di:
DDDPVLVVLQVCLQVLNDDPVRCDPVVLLSLLVSLCVVPNQPRSLVVSLVSVCVNCVVVVNNVPRDSVVSSVVSVVSNVVVVPDDDDD